Protein AF-A0AAE0RMK6-F1 (afdb_monomer_lite)

Radius of gyration: 11.81 Å; chains: 1; bounding box: 28×28×28 Å

pLDDT: mean 71.38, std 14.2, range [35.72, 88.56]

Secondary structure (DSSP, 8-state):
-HHHHHHHHHHHHHHHTT-HHHHHHHHHH----TTPPPTTS--HHHHHHHHT-HHHHHHHHHTT--TTTSTT-TTTT---

Structure (mmCIF, N/CA/C/O backbone):
data_AF-A0AAE0RMK6-F1
#
_entry.id   AF-A0AAE0RMK6-F1
#
loop_
_atom_site.group_PDB
_atom_site.id
_atom_site.type_symbol
_atom_site.label_atom_id
_atom_site.label_alt_id
_atom_site.label_comp_id
_atom_site.label_asym_id
_atom_site.label_entity_id
_atom_site.label_seq_id
_atom_site.pdbx_PDB_ins_code
_atom_site.Cartn_x
_atom_site.Cartn_y
_atom_site.Cartn_z
_atom_site.occupancy
_atom_site.B_iso_or_equiv
_atom_site.auth_seq_id
_atom_site.auth_comp_id
_atom_site.auth_asym_id
_atom_site.auth_atom_id
_atom_site.pdbx_PDB_model_num
ATOM 1 N N . MET A 1 1 ? 10.429 -0.593 -18.433 1.00 51.75 1 MET A N 1
ATOM 2 C CA . MET A 1 1 ? 11.352 -1.465 -17.662 1.00 51.75 1 MET A CA 1
ATOM 3 C C . MET A 1 1 ? 11.844 -0.833 -16.354 1.00 51.75 1 MET A C 1
ATOM 5 O O . MET A 1 1 ? 11.404 -1.309 -15.325 1.00 51.75 1 MET A O 1
ATOM 9 N N . ALA A 1 2 ? 12.679 0.222 -16.310 1.00 54.50 2 ALA A N 1
ATOM 10 C CA . ALA A 1 2 ? 13.129 0.786 -15.011 1.00 54.50 2 ALA A CA 1
ATOM 11 C C . ALA A 1 2 ?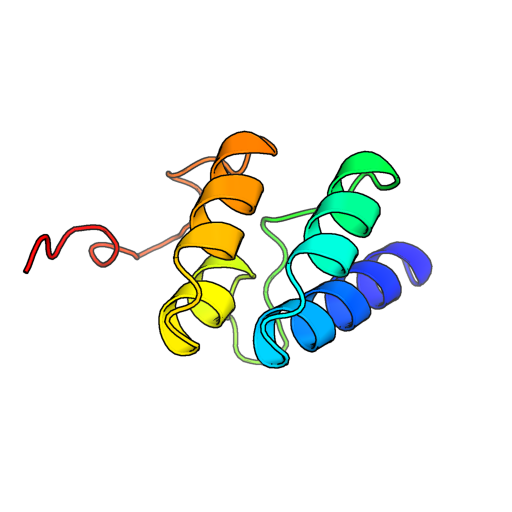 12.135 1.772 -14.350 1.00 54.50 2 ALA A C 1
ATOM 13 O O . ALA A 1 2 ? 12.006 1.806 -13.131 1.00 54.50 2 ALA A O 1
ATOM 14 N N . LEU A 1 3 ? 11.412 2.563 -15.154 1.00 55.16 3 LEU A N 1
ATOM 15 C CA . LEU A 1 3 ? 10.464 3.573 -14.655 1.00 55.16 3 LEU A CA 1
ATOM 16 C C . LEU A 1 3 ? 9.208 2.972 -14.008 1.00 55.16 3 LEU A C 1
ATOM 18 O O . LEU A 1 3 ? 8.650 3.568 -13.093 1.00 55.16 3 LEU A O 1
ATOM 22 N N . GLU A 1 4 ? 8.776 1.804 -14.478 1.00 62.06 4 GLU A N 1
ATOM 23 C CA . GLU A 1 4 ? 7.603 1.101 -13.944 1.00 62.06 4 GLU A CA 1
ATOM 24 C C . GLU A 1 4 ? 7.896 0.546 -12.546 1.00 62.06 4 GLU A C 1
ATOM 26 O O . GLU A 1 4 ? 7.139 0.828 -11.622 1.00 62.06 4 GLU A O 1
ATOM 31 N N . ASN A 1 5 ? 9.065 -0.084 -12.367 1.00 66.25 5 ASN A N 1
ATOM 32 C CA . ASN A 1 5 ? 9.516 -0.621 -11.079 1.00 66.25 5 ASN A CA 1
ATOM 33 C C . ASN A 1 5 ? 9.773 0.485 -10.029 1.00 66.25 5 ASN A C 1
ATOM 35 O O . ASN A 1 5 ? 9.538 0.321 -8.834 1.00 66.25 5 ASN A O 1
ATOM 39 N N . LEU A 1 6 ? 10.218 1.670 -10.467 1.00 74.56 6 LEU A N 1
ATOM 40 C CA . LEU A 1 6 ? 10.397 2.799 -9.552 1.00 74.56 6 LEU A CA 1
ATOM 41 C C . LEU A 1 6 ? 9.049 3.329 -9.039 1.00 74.56 6 LEU A C 1
ATOM 43 O O . LEU A 1 6 ? 8.911 3.631 -7.857 1.00 74.56 6 LEU A O 1
ATOM 47 N N . ARG A 1 7 ? 8.035 3.425 -9.907 1.00 75.81 7 ARG A N 1
ATOM 48 C CA . ARG A 1 7 ? 6.694 3.899 -9.520 1.00 75.81 7 ARG A CA 1
ATOM 49 C C . ARG A 1 7 ? 6.010 2.938 -8.565 1.00 75.81 7 ARG A C 1
ATOM 51 O O . ARG A 1 7 ? 5.433 3.382 -7.575 1.00 75.81 7 ARG A O 1
ATOM 58 N N . SER A 1 8 ? 6.119 1.640 -8.823 1.00 80.25 8 SER A N 1
ATOM 59 C CA . SER A 1 8 ? 5.620 0.624 -7.911 1.00 80.25 8 SER A CA 1
ATOM 60 C C . SER A 1 8 ? 6.350 0.669 -6.570 1.00 80.25 8 SER A C 1
ATOM 62 O O . SER A 1 8 ? 5.722 0.534 -5.525 1.00 80.25 8 SER A O 1
ATOM 64 N N . GLN A 1 9 ? 7.661 0.907 -6.537 1.00 80.56 9 GLN A N 1
ATOM 65 C CA . GLN A 1 9 ? 8.398 1.039 -5.274 1.00 80.56 9 GLN A CA 1
ATOM 66 C C . GLN A 1 9 ? 7.962 2.274 -4.476 1.00 80.56 9 GLN A C 1
ATOM 68 O O . GLN A 1 9 ? 7.727 2.187 -3.270 1.00 80.56 9 GLN A O 1
ATOM 73 N N . VAL A 1 10 ? 7.776 3.410 -5.150 1.00 84.50 10 VAL A N 1
ATOM 74 C CA . VAL A 1 10 ? 7.279 4.640 -4.519 1.00 84.50 10 VAL A CA 1
ATOM 75 C C . VAL A 1 10 ? 5.861 4.443 -3.986 1.00 84.50 10 VAL A C 1
ATOM 77 O O . VAL A 1 10 ? 5.581 4.831 -2.853 1.00 84.50 10 VAL A O 1
ATOM 80 N N . LEU A 1 11 ? 4.978 3.794 -4.751 1.00 83.69 11 LEU A N 1
ATOM 81 C CA . LEU A 1 11 ? 3.618 3.493 -4.310 1.00 83.69 11 LEU A CA 1
ATOM 82 C C . LEU A 1 11 ? 3.624 2.610 -3.050 1.00 83.69 11 LEU A C 1
ATOM 84 O O . LEU A 1 11 ? 2.948 2.944 -2.081 1.00 83.69 11 LEU A O 1
ATOM 88 N N . ARG A 1 12 ? 4.450 1.555 -3.006 1.00 81.06 12 ARG A N 1
ATOM 89 C CA . ARG A 1 12 ? 4.643 0.703 -1.813 1.00 81.06 12 ARG A CA 1
ATOM 90 C C . ARG A 1 12 ? 5.040 1.520 -0.584 1.00 81.06 12 ARG A C 1
ATOM 92 O O . ARG A 1 12 ? 4.466 1.334 0.488 1.00 81.06 12 ARG A O 1
ATOM 99 N N . GLU A 1 13 ? 5.988 2.445 -0.734 1.00 86.06 13 GLU A N 1
ATOM 100 C CA . GLU A 1 13 ? 6.411 3.312 0.369 1.00 86.06 13 GLU A CA 1
ATOM 101 C C . GLU A 1 13 ? 5.255 4.187 0.877 1.00 86.06 13 GLU A C 1
ATOM 103 O O . GLU A 1 13 ? 5.074 4.327 2.087 1.00 86.06 13 GLU A O 1
ATOM 108 N N . LYS A 1 14 ? 4.440 4.745 -0.025 1.00 88.56 14 LYS A N 1
ATOM 109 C CA . LYS A 1 14 ? 3.276 5.564 0.351 1.00 88.56 14 LYS A CA 1
ATOM 110 C C . LYS A 1 14 ? 2.198 4.762 1.064 1.00 88.56 14 LYS A C 1
ATOM 112 O O . LYS A 1 14 ? 1.672 5.239 2.066 1.00 88.56 14 LYS A O 1
ATOM 117 N N . ILE A 1 15 ? 1.938 3.535 0.615 1.00 86.06 15 ILE A N 1
ATOM 118 C CA . ILE A 1 15 ? 1.024 2.607 1.291 1.00 86.06 15 ILE A CA 1
ATOM 119 C C . ILE A 1 15 ? 1.524 2.307 2.708 1.00 86.06 15 ILE A C 1
ATOM 121 O O . ILE A 1 15 ? 0.755 2.401 3.658 1.00 86.06 15 ILE A O 1
ATOM 125 N N . ASN A 1 16 ? 2.818 2.018 2.868 1.00 84.56 16 ASN A N 1
ATOM 126 C CA . ASN A 1 16 ? 3.412 1.723 4.175 1.00 84.56 16 ASN A CA 1
ATOM 127 C C . ASN A 1 16 ? 3.355 2.926 5.136 1.00 84.56 16 ASN A C 1
ATOM 129 O O . ASN A 1 16 ? 3.244 2.768 6.348 1.00 84.56 16 ASN A O 1
ATOM 133 N N . ARG A 1 17 ? 3.395 4.147 4.594 1.00 86.44 17 ARG A N 1
ATOM 134 C CA . ARG A 1 17 ? 3.229 5.388 5.363 1.00 86.44 17 ARG A CA 1
ATOM 135 C C . ARG A 1 17 ? 1.765 5.749 5.665 1.00 86.44 17 ARG A C 1
ATOM 137 O O . ARG A 1 17 ? 1.561 6.698 6.415 1.00 86.44 17 ARG A O 1
ATOM 144 N N . GLY A 1 18 ? 0.776 5.059 5.087 1.00 84.88 18 GLY A N 1
ATOM 145 C CA . GLY A 1 18 ? -0.647 5.429 5.193 1.00 84.88 18 GLY A CA 1
ATOM 146 C C . GLY A 1 18 ? -1.013 6.700 4.414 1.00 84.88 18 GLY A C 1
ATOM 147 O O . GLY A 1 18 ? -1.980 7.394 4.721 1.00 84.88 18 GLY A O 1
ATOM 148 N N . ASP A 1 19 ? -0.216 7.049 3.406 1.00 87.94 19 ASP A N 1
ATOM 149 C CA . ASP A 1 19 ? -0.268 8.347 2.735 1.00 87.94 19 ASP A CA 1
ATOM 150 C C . ASP A 1 19 ? -1.250 8.309 1.549 1.00 87.94 19 ASP A C 1
ATOM 152 O O . ASP A 1 19 ? -0.859 8.290 0.378 1.00 87.94 19 ASP A O 1
ATOM 156 N N . LEU A 1 20 ? -2.551 8.243 1.855 1.00 85.62 20 LEU A N 1
ATOM 157 C CA . LEU A 1 20 ? -3.618 8.025 0.867 1.00 85.62 20 LEU A CA 1
ATOM 158 C C . LEU A 1 20 ? -3.613 9.046 -0.275 1.00 85.62 20 LEU A C 1
ATOM 160 O O . LEU A 1 20 ? -3.750 8.666 -1.431 1.00 85.62 20 LEU A O 1
ATOM 164 N N . SER A 1 21 ? -3.422 10.331 0.028 1.00 88.44 21 SER A N 1
ATOM 165 C CA . SER A 1 21 ? -3.410 11.385 -0.998 1.00 88.44 21 SER A CA 1
ATOM 166 C C . SER A 1 21 ? -2.295 11.158 -2.025 1.00 88.44 21 SER A C 1
ATOM 168 O O . SER A 1 21 ? -2.504 11.282 -3.232 1.00 88.44 21 SER A O 1
ATOM 170 N N . ALA A 1 22 ? -1.116 10.736 -1.555 1.00 87.00 22 ALA A N 1
ATOM 171 C CA . ALA A 1 22 ? -0.011 10.387 -2.434 1.00 87.00 22 ALA A CA 1
ATOM 172 C C . ALA A 1 22 ? -0.313 9.122 -3.248 1.00 87.00 22 ALA A C 1
ATOM 174 O O . ALA A 1 22 ? 0.009 9.087 -4.432 1.00 87.00 22 ALA A O 1
ATOM 175 N N . VAL A 1 23 ? -0.950 8.111 -2.644 1.00 85.38 23 VAL A N 1
ATOM 176 C CA . VAL A 1 23 ? -1.380 6.895 -3.353 1.00 85.38 23 VAL A CA 1
ATOM 177 C C . VAL A 1 23 ? -2.338 7.235 -4.491 1.00 85.38 23 VAL A C 1
ATOM 179 O O . VAL A 1 23 ? -2.063 6.862 -5.628 1.00 85.38 23 VAL A O 1
ATOM 182 N N . VAL A 1 24 ? -3.402 7.990 -4.218 1.00 84.50 24 VAL A N 1
ATOM 183 C CA . VAL A 1 24 ? -4.388 8.399 -5.231 1.00 84.50 24 VAL A CA 1
ATOM 184 C C . VAL A 1 24 ? -3.711 9.182 -6.347 1.00 84.50 24 VAL A C 1
ATOM 186 O O . VAL A 1 24 ? -3.845 8.831 -7.511 1.00 84.50 24 VAL A O 1
ATOM 189 N N . SER A 1 25 ? -2.876 10.165 -6.004 1.00 86.19 25 SER A N 1
ATOM 190 C CA . SER A 1 25 ? -2.172 10.964 -7.008 1.00 86.19 25 SER A CA 1
ATOM 191 C C . SER A 1 25 ? -1.258 10.116 -7.904 1.00 86.19 25 SER A C 1
ATOM 193 O O . SER A 1 25 ? -1.115 10.397 -9.093 1.00 86.19 25 SER A O 1
ATOM 195 N N . ILE A 1 26 ? -0.651 9.061 -7.360 1.00 81.88 26 ILE A N 1
ATOM 196 C CA . ILE A 1 26 ? 0.197 8.124 -8.101 1.00 81.88 26 ILE A CA 1
ATOM 197 C C . ILE A 1 26 ? -0.644 7.200 -9.001 1.00 81.88 26 ILE A C 1
ATOM 199 O O . ILE A 1 26 ? -0.235 6.945 -10.135 1.00 81.88 26 ILE A O 1
ATOM 203 N N . LEU A 1 27 ? -1.808 6.744 -8.527 1.00 78.69 27 LEU A N 1
ATOM 204 C CA . LEU A 1 27 ? -2.763 5.935 -9.295 1.00 78.69 27 LEU A CA 1
ATOM 205 C C . LEU A 1 27 ? -3.399 6.735 -10.441 1.00 78.69 27 LEU A C 1
ATOM 207 O O . LEU A 1 27 ? -3.478 6.241 -11.560 1.00 78.69 27 LEU A O 1
ATOM 211 N N . GLU A 1 28 ? -3.786 7.988 -10.199 1.00 79.44 28 GLU A N 1
ATOM 212 C CA . GLU A 1 28 ? -4.398 8.859 -11.210 1.00 79.44 28 GLU A CA 1
ATOM 213 C C . GLU A 1 28 ? -3.399 9.310 -12.284 1.00 79.44 28 GLU A C 1
ATOM 215 O O . GLU A 1 28 ? -3.741 9.405 -13.462 1.00 79.44 28 GLU A O 1
ATOM 220 N N . ASN A 1 29 ? -2.147 9.584 -11.902 1.00 72.31 29 ASN A N 1
ATOM 221 C CA . ASN A 1 29 ? -1.129 10.072 -12.837 1.00 72.31 29 ASN A CA 1
ATOM 222 C C . ASN A 1 29 ? -0.348 8.953 -13.549 1.00 72.31 29 ASN A C 1
ATOM 224 O O . ASN A 1 29 ? 0.518 9.246 -14.381 1.00 72.31 29 ASN A O 1
ATOM 228 N N . GLY A 1 30 ? -0.591 7.678 -13.229 1.00 63.69 30 GLY A N 1
ATOM 229 C CA . GLY A 1 30 ? 0.264 6.579 -13.666 1.00 63.69 30 GLY A CA 1
ATOM 230 C C . GLY A 1 30 ? -0.488 5.333 -14.114 1.00 63.69 30 GLY A C 1
ATOM 231 O O . GLY A 1 30 ? -1.237 4.743 -13.351 1.00 63.69 30 GLY A O 1
ATOM 232 N N . HIS A 1 31 ? -0.161 4.834 -15.311 1.00 67.56 31 HIS A N 1
ATOM 233 C CA . HIS A 1 31 ? -0.335 3.411 -15.612 1.00 67.56 31 HIS A CA 1
ATOM 234 C C . HIS A 1 31 ? 0.624 2.620 -14.716 1.00 67.56 31 HIS A C 1
ATOM 236 O O . HIS A 1 31 ? 1.827 2.553 -14.988 1.00 67.56 31 HIS A O 1
ATOM 242 N N . ILE A 1 32 ? 0.102 2.099 -13.610 1.00 72.25 32 ILE A N 1
ATOM 243 C CA . ILE A 1 32 ? 0.831 1.258 -12.662 1.00 72.25 32 ILE A CA 1
ATOM 244 C C . ILE A 1 32 ? 0.312 -0.153 -12.817 1.00 72.25 32 ILE A C 1
ATOM 246 O O . ILE A 1 32 ? -0.893 -0.386 -12.805 1.00 72.25 32 ILE A O 1
ATOM 250 N N . ASN A 1 33 ? 1.237 -1.099 -12.939 1.00 74.56 33 ASN A N 1
ATOM 251 C CA . ASN A 1 33 ? 0.871 -2.496 -12.905 1.00 74.56 33 ASN A CA 1
ATOM 252 C C . ASN A 1 33 ? 0.616 -2.911 -11.455 1.00 74.56 33 ASN A C 1
ATOM 254 O O . ASN A 1 33 ? 1.548 -3.214 -10.713 1.00 74.56 33 ASN A O 1
ATOM 258 N N . LEU A 1 34 ? -0.647 -2.889 -11.046 1.00 71.81 34 LEU A N 1
ATOM 259 C CA . LEU A 1 34 ? -1.047 -3.224 -9.684 1.00 71.81 34 LEU A CA 1
ATOM 260 C C . LEU A 1 34 ? -0.902 -4.722 -9.372 1.00 71.81 34 LEU A C 1
ATOM 262 O O . LEU A 1 34 ? -0.899 -5.102 -8.206 1.00 71.81 34 LEU A O 1
ATOM 266 N N . GLU A 1 35 ? -0.732 -5.569 -10.387 1.00 70.50 35 GLU A N 1
ATOM 267 C CA . GLU A 1 35 ? -0.427 -6.995 -10.224 1.00 70.50 35 GLU A CA 1
ATOM 268 C C . GLU A 1 35 ? 1.059 -7.259 -9.940 1.00 70.50 35 GLU A C 1
ATOM 270 O O . GLU A 1 35 ? 1.454 -8.401 -9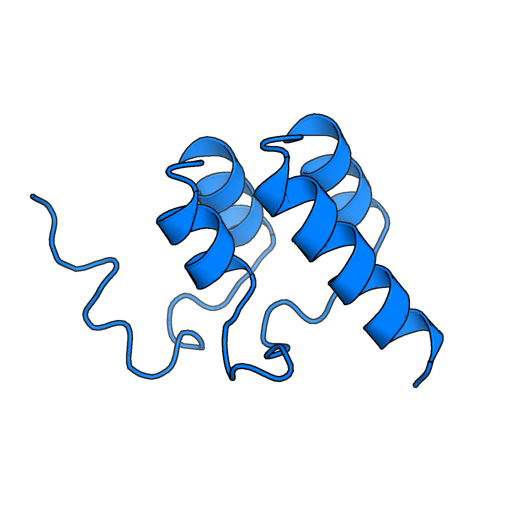.687 1.00 70.50 35 GLU A O 1
ATOM 275 N N . GLU A 1 36 ? 1.903 -6.222 -9.980 1.00 74.94 36 GLU A N 1
ATOM 276 C CA . GLU A 1 36 ? 3.322 -6.374 -9.698 1.00 74.94 36 GLU A CA 1
ATOM 277 C C . GLU A 1 36 ? 3.540 -6.854 -8.260 1.00 74.94 36 GLU A C 1
ATOM 279 O O . GLU A 1 36 ? 2.977 -6.334 -7.290 1.00 74.94 36 GLU A O 1
ATOM 284 N N . ARG A 1 37 ? 4.389 -7.875 -8.142 1.00 76.62 37 ARG A N 1
ATOM 285 C CA . ARG A 1 37 ? 4.809 -8.433 -6.867 1.00 76.62 37 ARG A CA 1
ATOM 286 C C . ARG A 1 37 ? 6.184 -7.900 -6.512 1.00 76.62 37 ARG A C 1
ATOM 288 O O . ARG A 1 37 ? 7.085 -7.845 -7.345 1.00 76.62 37 ARG A O 1
ATOM 295 N N . ASP A 1 38 ? 6.321 -7.536 -5.251 1.00 74.31 38 ASP A N 1
ATOM 296 C CA . ASP A 1 38 ? 7.584 -7.162 -4.638 1.00 74.31 38 ASP A CA 1
ATOM 297 C C . ASP A 1 38 ? 8.572 -8.350 -4.594 1.00 74.31 38 ASP A C 1
ATOM 299 O O . ASP A 1 38 ? 8.195 -9.495 -4.851 1.00 74.31 38 ASP A O 1
ATOM 303 N N . GLU A 1 39 ? 9.831 -8.108 -4.217 1.00 74.69 39 GLU A N 1
ATOM 304 C CA . GLU A 1 39 ? 10.848 -9.154 -3.997 1.00 74.69 39 GLU A CA 1
ATOM 305 C C . GLU A 1 39 ? 10.392 -10.238 -3.004 1.00 74.69 39 GLU A C 1
ATOM 307 O O . GLU A 1 39 ? 10.806 -11.394 -3.086 1.00 74.69 39 GLU A O 1
ATOM 312 N N . THR A 1 40 ? 9.480 -9.877 -2.102 1.00 70.50 40 THR A N 1
ATOM 313 C CA . THR A 1 40 ? 8.842 -10.780 -1.137 1.00 70.50 40 THR A CA 1
ATOM 314 C C . THR A 1 40 ? 7.628 -11.539 -1.688 1.00 70.50 40 THR A C 1
ATOM 316 O O . THR A 1 40 ? 7.001 -12.309 -0.961 1.00 70.50 40 THR A O 1
ATOM 319 N N . GLY A 1 41 ? 7.259 -11.324 -2.952 1.00 75.19 41 GLY A N 1
ATOM 320 C CA . GLY A 1 41 ? 6.068 -11.896 -3.582 1.00 75.19 41 GLY A CA 1
ATOM 321 C C . GLY A 1 41 ? 4.754 -11.196 -3.213 1.00 75.19 41 GLY A C 1
ATOM 322 O O . GLY A 1 41 ? 3.690 -11.708 -3.553 1.00 75.19 41 GLY A O 1
ATOM 323 N N . LYS A 1 42 ? 4.804 -10.049 -2.522 1.00 75.00 42 LYS A N 1
ATOM 324 C CA . LYS A 1 42 ? 3.619 -9.311 -2.057 1.00 75.00 42 LYS A CA 1
ATOM 325 C C . LYS A 1 42 ? 3.112 -8.309 -3.093 1.00 75.00 42 LYS A C 1
ATOM 327 O O . LYS A 1 42 ? 3.897 -7.536 -3.634 1.00 75.00 42 LYS A O 1
ATOM 332 N N . THR A 1 43 ? 1.796 -8.268 -3.291 1.00 80.75 43 THR A N 1
ATOM 333 C CA . THR A 1 43 ? 1.104 -7.242 -4.095 1.00 80.75 43 THR A CA 1
ATOM 334 C C . THR A 1 43 ? 0.835 -5.978 -3.265 1.00 80.75 43 THR A C 1
ATOM 336 O O . THR A 1 43 ? 0.774 -6.041 -2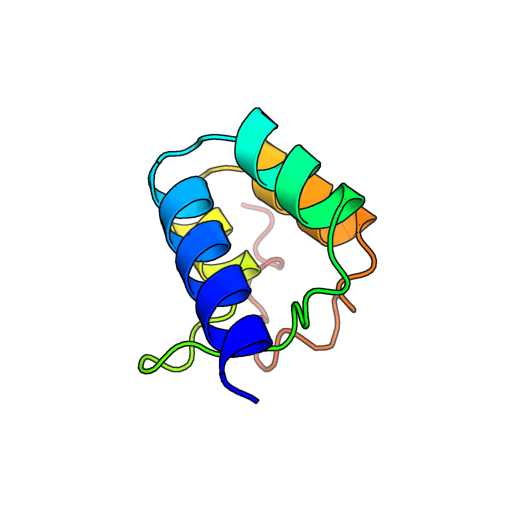.034 1.00 80.75 43 THR A O 1
ATOM 339 N N . PHE A 1 44 ? 0.581 -4.833 -3.907 1.00 79.19 44 PHE A N 1
ATOM 340 C CA . PHE A 1 44 ? 0.184 -3.584 -3.230 1.00 79.19 44 PHE A CA 1
ATOM 341 C C . PHE A 1 44 ? -0.978 -3.757 -2.254 1.00 79.19 44 PHE A C 1
ATOM 343 O O . PHE A 1 44 ? -0.944 -3.230 -1.144 1.00 79.19 44 PHE A O 1
ATOM 350 N N . LEU A 1 45 ? -1.981 -4.543 -2.652 1.00 76.25 45 LEU A N 1
ATOM 351 C CA . LEU A 1 45 ? -3.167 -4.803 -1.845 1.00 76.25 45 LEU A CA 1
ATOM 352 C C . LEU A 1 45 ? -2.825 -5.574 -0.559 1.00 76.25 45 LEU A C 1
ATOM 354 O O . LEU A 1 45 ? -3.329 -5.237 0.507 1.00 76.25 45 LEU A O 1
ATOM 358 N N . MET A 1 46 ? -1.895 -6.536 -0.622 1.00 76.19 46 MET A N 1
ATOM 359 C CA . MET A 1 46 ? -1.406 -7.244 0.569 1.00 76.19 46 MET A CA 1
ATOM 360 C C . MET A 1 46 ? -0.701 -6.300 1.545 1.00 76.19 46 MET A C 1
ATOM 362 O O . MET A 1 46 ? -0.899 -6.413 2.752 1.00 76.19 46 MET A O 1
ATOM 366 N N . ILE A 1 47 ? 0.105 -5.366 1.033 1.00 80.62 47 ILE A N 1
ATOM 367 C CA . ILE A 1 47 ? 0.820 -4.383 1.858 1.00 80.62 47 ILE A CA 1
ATOM 368 C C . ILE A 1 47 ? -0.185 -3.436 2.525 1.00 80.62 47 ILE A C 1
ATOM 370 O O . ILE A 1 47 ? -0.115 -3.232 3.733 1.00 80.62 47 ILE A O 1
ATOM 374 N N . ALA A 1 48 ? -1.170 -2.935 1.776 1.00 81.94 48 ALA A N 1
ATOM 375 C CA . ALA A 1 48 ? -2.218 -2.066 2.310 1.00 81.94 48 ALA A CA 1
ATOM 376 C C . ALA A 1 48 ? -3.063 -2.770 3.388 1.00 81.94 48 ALA A C 1
ATOM 378 O O . ALA A 1 48 ? -3.320 -2.191 4.444 1.00 81.94 48 ALA A O 1
ATOM 379 N N . CYS A 1 49 ? -3.419 -4.043 3.176 1.00 80.06 49 CYS A N 1
ATOM 380 C CA . CYS A 1 49 ? -4.075 -4.866 4.194 1.00 80.06 49 CYS A CA 1
ATOM 381 C C . CYS A 1 49 ? -3.195 -5.068 5.434 1.00 80.06 49 CYS A C 1
ATOM 383 O O . CYS A 1 49 ? -3.698 -4.985 6.550 1.00 80.06 49 CYS A O 1
ATOM 385 N N . GLN A 1 50 ? -1.893 -5.313 5.257 1.00 78.19 50 GLN A N 1
ATOM 386 C CA . GLN A 1 50 ? -0.959 -5.505 6.370 1.00 78.19 50 GLN A CA 1
ATOM 387 C C . GLN A 1 50 ? -0.795 -4.231 7.213 1.00 78.19 50 GLN A C 1
ATOM 389 O O . GLN A 1 50 ? -0.639 -4.322 8.429 1.00 78.19 50 GLN A O 1
ATOM 394 N N . CYS A 1 51 ? -0.860 -3.059 6.582 1.00 78.94 51 CYS A N 1
ATOM 395 C CA . CYS A 1 51 ? -0.841 -1.768 7.266 1.00 78.94 51 CYS A CA 1
ATOM 396 C C . CYS A 1 51 ? -2.189 -1.407 7.920 1.00 78.94 51 CYS A C 1
ATOM 398 O O . CYS A 1 51 ? -2.226 -0.509 8.752 1.00 78.94 51 CYS A O 1
ATOM 400 N N . GLY A 1 52 ? -3.284 -2.102 7.586 1.00 79.12 52 GLY A N 1
ATOM 401 C CA . GLY A 1 52 ? -4.634 -1.775 8.067 1.00 79.12 52 GLY A CA 1
ATOM 402 C C . GLY A 1 52 ? -5.272 -0.577 7.354 1.00 79.12 52 GLY A C 1
ATOM 403 O O . GLY A 1 52 ? -6.284 -0.042 7.803 1.00 79.12 52 GLY A O 1
ATOM 404 N N . GLU A 1 53 ? -4.708 -0.166 6.221 1.00 80.12 53 GLU A N 1
ATOM 405 C CA . GLU A 1 53 ? -5.095 1.038 5.490 1.00 80.12 53 GLU A CA 1
ATOM 406 C C . GLU A 1 53 ? -6.273 0.757 4.552 1.00 80.12 53 GLU A C 1
ATOM 408 O O . GLU A 1 53 ? -6.150 0.736 3.326 1.00 80.12 53 GLU A O 1
ATOM 413 N N . LEU A 1 54 ? -7.452 0.536 5.138 1.00 79.69 54 LEU A N 1
ATOM 414 C CA . LEU A 1 54 ? -8.685 0.200 4.412 1.00 79.69 54 LEU A CA 1
ATOM 415 C C . LEU A 1 54 ? -9.047 1.218 3.327 1.00 79.69 54 LEU A C 1
ATOM 417 O O . LEU A 1 54 ? -9.586 0.848 2.285 1.00 79.69 54 LEU A O 1
ATOM 421 N N . ASN A 1 55 ? -8.747 2.498 3.553 1.00 84.25 55 ASN A N 1
ATOM 422 C CA . ASN A 1 55 ? -9.013 3.522 2.552 1.00 84.25 55 ASN A CA 1
ATOM 423 C C . ASN A 1 55 ? -8.129 3.328 1.318 1.00 84.25 55 ASN A C 1
ATOM 425 O O . ASN A 1 55 ? -8.632 3.376 0.207 1.00 84.25 55 ASN A O 1
ATOM 429 N N . ILE A 1 56 ? -6.847 3.022 1.512 1.00 83.81 56 ILE A N 1
ATOM 430 C CA . ILE A 1 56 ? -5.905 2.747 0.424 1.00 83.81 56 ILE A CA 1
ATOM 431 C C . ILE A 1 56 ? -6.294 1.466 -0.323 1.00 83.81 56 ILE A C 1
ATOM 433 O O . ILE A 1 56 ? -6.239 1.429 -1.550 1.00 83.81 56 ILE A O 1
ATOM 437 N N . VAL A 1 57 ? -6.735 0.430 0.401 1.00 80.56 57 VAL A N 1
ATOM 438 C CA . VAL A 1 57 ? -7.262 -0.810 -0.199 1.00 80.56 57 VAL A CA 1
ATOM 439 C C . VAL A 1 57 ? -8.435 -0.511 -1.134 1.00 80.56 57 VAL A C 1
ATOM 441 O O . VAL A 1 57 ? -8.507 -1.080 -2.222 1.00 80.56 57 VAL A O 1
ATOM 444 N N . ARG A 1 58 ? -9.337 0.392 -0.733 1.00 79.56 58 ARG A N 1
ATOM 445 C CA . ARG A 1 58 ? -10.483 0.793 -1.553 1.00 79.56 58 ARG A CA 1
ATOM 446 C C . ARG A 1 58 ? -10.048 1.536 -2.816 1.00 79.56 58 ARG A C 1
ATOM 448 O O . ARG A 1 58 ? -10.471 1.136 -3.891 1.00 79.56 58 ARG A O 1
ATOM 455 N N . GLU A 1 59 ? -9.155 2.522 -2.709 1.00 83.06 59 GLU A N 1
ATOM 456 C CA . GLU A 1 59 ? -8.658 3.263 -3.884 1.00 83.06 59 GLU A CA 1
ATOM 457 C C . GLU A 1 59 ? -7.944 2.337 -4.885 1.00 83.06 59 GLU A C 1
ATOM 459 O O . GLU A 1 59 ? -8.131 2.455 -6.092 1.00 83.06 59 GLU A O 1
ATOM 464 N N . LEU A 1 60 ? -7.162 1.365 -4.399 1.00 77.69 60 LEU A N 1
ATOM 465 C CA . LEU A 1 60 ? -6.511 0.360 -5.248 1.00 77.69 60 LEU A CA 1
ATOM 466 C C . LEU A 1 60 ? -7.536 -0.534 -5.963 1.00 77.69 60 LEU A C 1
ATOM 468 O O . LEU A 1 60 ? -7.359 -0.862 -7.134 1.00 77.69 60 LEU A O 1
ATOM 472 N N . MET A 1 61 ? -8.613 -0.912 -5.273 1.00 74.31 61 MET A N 1
ATOM 473 C CA . MET A 1 61 ? -9.708 -1.690 -5.857 1.00 74.31 61 MET A CA 1
ATOM 474 C C . MET A 1 61 ? -10.478 -0.880 -6.911 1.00 74.31 61 MET A C 1
ATOM 476 O O . MET A 1 61 ? -10.795 -1.408 -7.974 1.00 74.31 61 MET A O 1
ATOM 480 N N . GLU A 1 62 ? -10.732 0.405 -6.652 1.00 74.88 62 GLU A N 1
ATOM 481 C CA . GLU A 1 62 ? -11.374 1.323 -7.604 1.00 74.88 62 GLU A CA 1
ATOM 482 C C . GLU A 1 62 ? -10.490 1.624 -8.822 1.00 74.88 62 GLU A C 1
ATOM 484 O O . GLU A 1 62 ? -11.007 1.797 -9.924 1.00 74.88 62 GLU A O 1
ATOM 489 N N . ALA A 1 63 ? -9.163 1.590 -8.667 1.00 69.75 63 ALA A N 1
ATOM 490 C CA . ALA A 1 63 ? -8.197 1.767 -9.753 1.00 69.75 63 ALA A CA 1
ATOM 491 C C . ALA A 1 63 ? -8.143 0.596 -10.760 1.00 69.75 63 ALA A C 1
ATOM 493 O O . ALA A 1 63 ? -7.303 0.597 -11.660 1.00 69.75 63 ALA A O 1
ATOM 494 N N . GLY A 1 64 ? -9.029 -0.398 -10.641 1.00 63.81 64 GLY A N 1
ATOM 495 C CA . GLY A 1 64 ? -9.124 -1.510 -11.586 1.00 63.81 64 GLY A CA 1
ATOM 496 C C . GLY A 1 64 ? -8.186 -2.672 -11.273 1.00 63.81 64 GLY A C 1
ATOM 497 O O . GLY A 1 64 ? -7.885 -3.459 -12.167 1.00 63.81 64 GLY A O 1
ATOM 498 N N . MET A 1 65 ? -7.728 -2.805 -10.020 1.00 60.25 65 MET A N 1
ATOM 499 C CA . MET A 1 65 ? -7.148 -4.068 -9.563 1.00 60.25 65 MET A CA 1
ATOM 500 C C . MET A 1 65 ? -8.168 -5.182 -9.754 1.00 60.25 65 MET A C 1
ATOM 502 O O . MET A 1 65 ? -9.203 -5.188 -9.087 1.00 60.25 65 MET A O 1
ATOM 506 N N . ASP A 1 66 ? -7.849 -6.149 -10.612 1.00 52.53 66 ASP A N 1
ATOM 507 C CA . ASP A 1 66 ? -8.621 -7.376 -10.700 1.00 52.53 66 ASP A CA 1
ATOM 508 C C . ASP A 1 66 ? -8.614 -8.056 -9.319 1.00 52.53 66 ASP A C 1
ATOM 510 O O . ASP A 1 66 ? -7.565 -8.517 -8.853 1.00 52.53 66 ASP A O 1
ATOM 514 N N . PRO A 1 67 ? -9.768 -8.166 -8.636 1.00 52.12 67 PRO A N 1
ATOM 515 C CA . PRO A 1 67 ? -9.849 -8.796 -7.320 1.00 52.12 67 PRO A CA 1
ATOM 516 C C . PRO A 1 67 ? -9.576 -10.307 -7.381 1.00 52.12 67 PRO A C 1
ATOM 518 O O . PRO A 1 67 ? -9.544 -10.962 -6.345 1.00 52.12 67 PRO A O 1
ATOM 521 N N . ASN A 1 68 ? -9.380 -10.863 -8.581 1.00 50.06 68 ASN A N 1
ATOM 522 C CA . ASN A 1 68 ? -8.959 -12.242 -8.819 1.00 50.06 68 ASN A CA 1
ATOM 523 C C . ASN A 1 68 ? -7.450 -12.387 -9.082 1.00 50.06 68 ASN A C 1
ATOM 525 O O . ASN A 1 68 ? -6.929 -13.492 -8.961 1.00 50.06 68 ASN A O 1
ATOM 529 N N . ALA A 1 69 ? -6.739 -11.303 -9.418 1.00 51.53 69 ALA A N 1
ATOM 530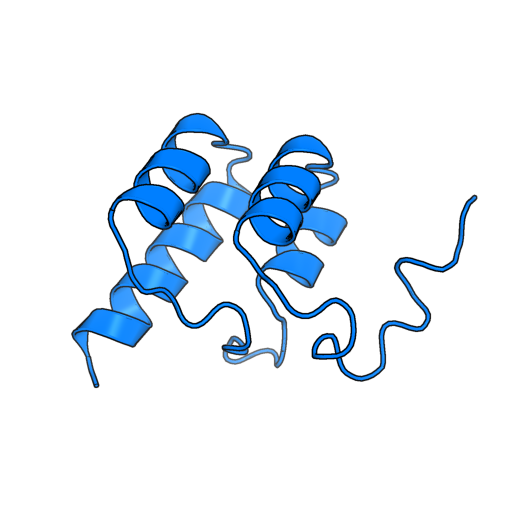 C CA . ALA A 1 69 ? -5.285 -11.303 -9.619 1.00 51.53 69 ALA A CA 1
ATOM 531 C C . ALA A 1 69 ? -4.492 -11.389 -8.305 1.00 51.53 69 ALA A C 1
ATOM 533 O O . ALA A 1 69 ? -3.288 -11.666 -8.292 1.00 51.53 69 ALA A O 1
ATOM 534 N N . VAL A 1 70 ? -5.173 -11.187 -7.174 1.00 53.97 70 VAL A N 1
ATOM 535 C CA . VAL A 1 70 ? -4.674 -11.514 -5.837 1.00 53.97 70 VAL A CA 1
ATOM 536 C C . VAL A 1 70 ? -4.651 -13.035 -5.657 1.00 53.97 70 VAL A C 1
ATOM 538 O O . VAL A 1 70 ? -5.428 -13.627 -4.910 1.00 53.97 70 VAL A O 1
ATOM 541 N N . ASP A 1 71 ? -3.745 -13.676 -6.390 1.00 51.50 71 ASP A N 1
ATOM 542 C CA . ASP A 1 71 ? -3.436 -15.095 -6.291 1.00 51.50 71 ASP A CA 1
ATOM 543 C C . ASP A 1 71 ? -3.345 -15.513 -4.817 1.00 51.50 71 ASP A C 1
ATOM 545 O O . ASP A 1 71 ? -2.604 -14.935 -4.016 1.00 51.50 71 ASP A O 1
ATOM 549 N N . ASN A 1 72 ? -4.170 -16.500 -4.467 1.00 45.66 72 ASN A N 1
ATOM 550 C CA . ASN A 1 72 ? -4.255 -17.143 -3.158 1.00 45.66 72 ASN A CA 1
ATOM 551 C C . ASN A 1 72 ? -4.607 -16.252 -1.963 1.00 45.66 72 ASN A C 1
ATOM 553 O O . ASN A 1 72 ? -4.482 -16.666 -0.809 1.00 45.66 72 ASN A O 1
ATOM 557 N N . VAL A 1 73 ? -5.194 -15.085 -2.211 1.00 44.50 73 VAL A N 1
ATOM 558 C CA . VAL A 1 73 ? -5.960 -14.377 -1.194 1.00 44.50 73 VAL A CA 1
ATOM 559 C C . VAL A 1 73 ? -7.366 -14.973 -1.160 1.00 44.50 73 VAL A C 1
ATOM 561 O O . VAL A 1 73 ? -8.367 -14.347 -1.479 1.00 44.50 73 VAL A O 1
ATOM 564 N N . SER A 1 74 ? -7.473 -16.152 -0.561 1.00 45.00 74 SER A N 1
ATOM 565 C CA . SER A 1 74 ? -8.6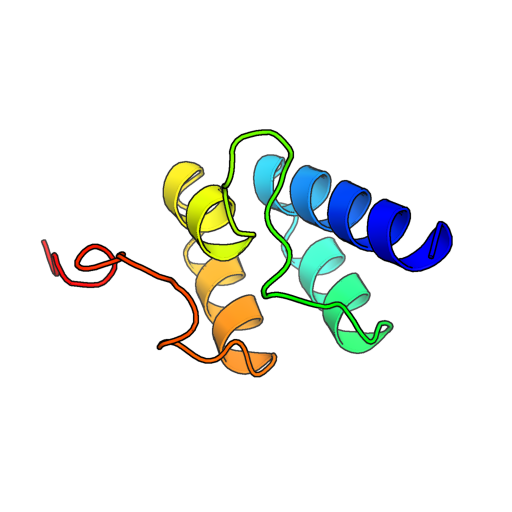80 -16.521 0.196 1.00 45.00 74 SER A CA 1
ATOM 566 C C . SER A 1 74 ? -8.918 -15.564 1.404 1.00 45.00 74 SER A C 1
ATOM 568 O O . SER A 1 74 ? -9.619 -15.915 2.342 1.00 45.00 74 SER A O 1
ATOM 570 N N . TRP A 1 75 ? -8.313 -14.359 1.408 1.00 51.72 75 TRP A N 1
ATOM 571 C CA . TRP A 1 75 ? -7.879 -13.564 2.570 1.00 51.72 75 TRP A CA 1
ATOM 572 C C . TRP A 1 75 ? -8.495 -12.160 2.666 1.00 51.72 75 TRP A C 1
ATOM 574 O O . TRP A 1 75 ? -8.554 -11.624 3.764 1.00 51.72 75 TRP A O 1
ATOM 584 N N . ILE A 1 76 ? -9.044 -11.567 1.594 1.00 46.97 76 ILE A N 1
ATOM 585 C CA . ILE A 1 76 ? -10.073 -10.520 1.797 1.00 46.97 76 ILE A CA 1
ATOM 586 C C . ILE A 1 76 ? -11.321 -11.191 2.427 1.00 46.97 76 ILE A C 1
ATOM 588 O O . ILE A 1 76 ? -12.143 -10.557 3.079 1.00 46.97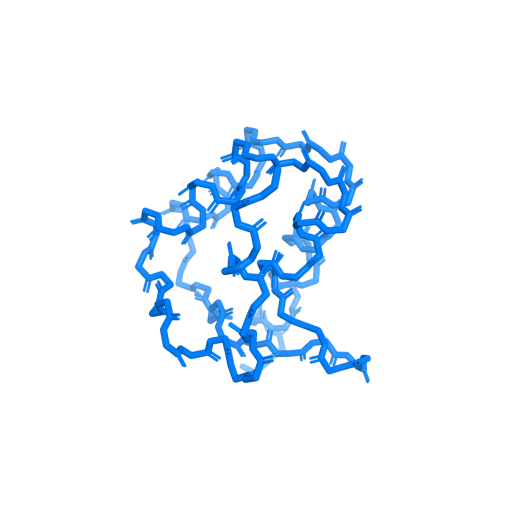 76 ILE A O 1
ATOM 592 N N . LEU A 1 77 ? -11.424 -12.517 2.267 1.00 38.97 77 LEU A N 1
ATOM 593 C CA . LEU A 1 77 ? -12.524 -13.408 2.623 1.00 38.97 77 LEU A CA 1
ATOM 594 C C . LEU A 1 77 ? -12.432 -14.044 4.023 1.00 38.97 77 LEU A C 1
ATOM 596 O O . LEU A 1 77 ? -13.024 -15.092 4.266 1.00 38.97 77 LEU A O 1
ATOM 600 N N . LEU A 1 78 ? -11.813 -13.370 4.988 1.00 35.72 78 LEU A N 1
ATOM 601 C CA . LEU A 1 78 ? -12.388 -13.360 6.332 1.00 35.72 78 LEU A CA 1
ATOM 602 C C . LEU A 1 78 ? -12.867 -11.944 6.611 1.00 35.72 78 LEU A C 1
ATOM 604 O O . LEU A 1 78 ? -12.198 -11.120 7.221 1.00 35.72 78 LEU A O 1
ATOM 608 N N . ARG A 1 79 ? -14.092 -11.701 6.159 1.00 43.34 79 ARG A N 1
ATOM 609 C CA . ARG A 1 79 ? -15.069 -10.913 6.897 1.00 43.34 79 ARG A CA 1
ATOM 610 C C . ARG A 1 79 ? -15.112 -11.420 8.351 1.00 43.34 79 ARG A C 1
ATOM 612 O O . ARG A 1 79 ? -15.947 -12.259 8.688 1.00 43.34 79 ARG A O 1
ATOM 619 N N . SER A 1 80 ? -14.195 -10.925 9.169 1.00 38.28 80 SER A N 1
ATOM 620 C CA . SER A 1 80 ? -14.202 -10.978 10.634 1.00 38.28 80 SER A CA 1
ATOM 621 C C . SER A 1 80 ? -14.143 -9.559 11.165 1.00 38.28 80 SER A C 1
ATOM 623 O O . SER A 1 80 ? -13.423 -8.747 10.544 1.00 38.28 80 SER A O 1
#

InterPro domains:
  IPR002110 Ankyrin repeat [PF12796] (17-71)
  IPR002110 Ankyrin repeat [PS50088] (40-72)
  IPR002110 Ankyrin repeat [SM00248] (40-69)
  IPR036770 Ankyrin repeat-containing domain superfamily [G3DSA:1.25.40.20] (5-79)
  IPR036770 Ankyrin repeat-containing domain superfamily [SSF48403] (15-77)

Organism: NCBI:txid2493646

Foldseek 3Di:
DVVQVVLQVVLLVCLLVLNQVVNLVSLVVDPHDQLDADVVRDGSLNSNVVSVNVVSNVSSVVSPPPPPSPPPCCPVVPPD

Sequence (80 aa):
MALENLRSQVLREKINRGDLSAVVSILENGHINLEERDETGKTFLMIACQCGELNIVRELMEAGMDPNAVDNVSWILLRS